Protein AF-A0A973MB65-F1 (afdb_monomer_lite)

Sequence (70 aa):
MNTIYPDSGLAAVIDFVREQNGLIDQAIREGRPLSGFDCAALSGAVSSLLDAIDARLPQNAGHAALKVAA

Radius of gyration: 18.46 Å; chains: 1; bounding box: 51×31×43 Å

Secondary structure (DSSP, 8-state):
-------HHHHHHHHHHHHHHHHHHHHHHTTPPPPHHHHHHHHHHHHHHHHHHHTTS-STTSSSSSSS--

Foldseek 3Di:
DPPPPDDPQLVVLVVQLVVLVVVVVVCVVVVHDDDPVSVVSNVVSVVVNVVSVVVVPPPPPPPPPPPPPD

Structure (mmCIF, N/CA/C/O backbone):
data_AF-A0A973MB65-F1
#
_entry.id   AF-A0A973MB65-F1
#
loop_
_atom_site.group_PDB
_atom_site.id
_atom_site.type_symbol
_atom_site.label_atom_id
_atom_site.label_alt_id
_atom_site.label_comp_id
_atom_site.label_asym_id
_atom_site.label_entity_id
_atom_site.label_seq_id
_atom_site.pdbx_PDB_ins_code
_atom_site.Cartn_x
_atom_site.Cartn_y
_atom_site.Cartn_z
_atom_site.occupancy
_atom_site.B_iso_or_equiv
_atom_site.auth_seq_id
_atom_site.auth_comp_id
_atom_site.auth_asym_id
_atom_site.auth_atom_id
_atom_site.pdbx_PDB_model_num
ATOM 1 N N . MET A 1 1 ? -2.578 4.940 -28.250 1.00 31.53 1 MET A N 1
ATOM 2 C CA . MET A 1 1 ? -2.758 4.496 -26.852 1.00 31.53 1 MET A CA 1
ATOM 3 C C . MET A 1 1 ? -1.583 3.601 -26.518 1.00 31.53 1 MET A C 1
ATOM 5 O O . MET A 1 1 ? -1.481 2.539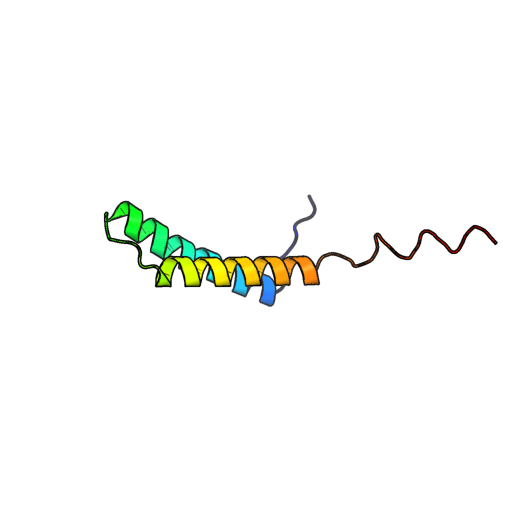 -27.112 1.00 31.53 1 MET A O 1
ATOM 9 N N . ASN A 1 2 ? -0.647 4.068 -25.692 1.00 41.56 2 ASN A N 1
ATOM 10 C CA . ASN A 1 2 ? 0.504 3.264 -25.291 1.00 41.56 2 ASN A CA 1
ATOM 11 C C . ASN A 1 2 ? 0.087 2.473 -24.047 1.00 41.56 2 ASN A C 1
ATOM 13 O O . ASN A 1 2 ? 0.134 2.994 -22.934 1.00 41.56 2 ASN A O 1
ATOM 17 N N . THR A 1 3 ? -0.463 1.278 -24.253 1.00 47.19 3 THR A N 1
ATOM 18 C CA . THR A 1 3 ? -0.856 0.387 -23.161 1.00 47.19 3 THR A CA 1
ATOM 19 C C . THR A 1 3 ? 0.426 -0.082 -22.492 1.00 47.19 3 THR A C 1
ATOM 21 O O . THR A 1 3 ? 1.110 -0.960 -23.014 1.00 47.19 3 THR A O 1
ATOM 24 N N . ILE A 1 4 ? 0.796 0.548 -21.377 1.00 54.78 4 ILE A N 1
ATOM 25 C CA . ILE A 1 4 ? 1.876 0.053 -20.527 1.00 54.78 4 ILE A CA 1
ATOM 26 C C . ILE A 1 4 ? 1.362 -1.263 -19.953 1.00 54.78 4 ILE A C 1
ATOM 28 O O . ILE A 1 4 ? 0.585 -1.267 -19.002 1.00 54.78 4 ILE A O 1
ATOM 32 N N . TYR A 1 5 ? 1.712 -2.375 -20.596 1.00 55.44 5 TYR A N 1
ATOM 33 C CA . TYR A 1 5 ? 1.515 -3.687 -20.007 1.00 55.44 5 TYR A CA 1
ATOM 34 C C . TYR A 1 5 ? 2.476 -3.777 -18.826 1.00 55.44 5 TYR A C 1
ATOM 36 O O . TYR A 1 5 ? 3.687 -3.688 -19.036 1.00 55.44 5 TYR A O 1
ATOM 44 N N . PRO A 1 6 ? 1.973 -3.887 -17.588 1.00 60.31 6 PRO A N 1
ATOM 45 C CA . PRO A 1 6 ? 2.855 -4.075 -16.460 1.00 60.31 6 PRO A CA 1
ATOM 46 C C . PRO A 1 6 ? 3.536 -5.435 -16.611 1.00 60.31 6 PRO A C 1
ATOM 48 O O . PRO A 1 6 ? 2.861 -6.462 -16.692 1.00 60.31 6 PRO A O 1
ATOM 51 N N . ASP A 1 7 ? 4.869 -5.453 -16.640 1.00 71.81 7 ASP A N 1
ATOM 52 C CA . ASP A 1 7 ? 5.627 -6.687 -16.429 1.00 71.81 7 ASP A CA 1
ATOM 53 C C . ASP A 1 7 ? 5.140 -7.386 -15.152 1.00 71.81 7 ASP A C 1
ATOM 55 O O . ASP A 1 7 ? 4.672 -6.729 -14.219 1.00 71.81 7 ASP A O 1
ATOM 59 N N . SER A 1 8 ? 5.291 -8.710 -15.078 1.00 74.56 8 SER A N 1
ATOM 60 C CA . SER A 1 8 ? 4.802 -9.544 -13.965 1.00 74.56 8 SER A CA 1
ATOM 61 C C . SER A 1 8 ? 5.162 -9.001 -12.574 1.00 74.56 8 SER A C 1
ATOM 63 O O . SER A 1 8 ? 4.349 -9.074 -11.656 1.00 74.56 8 SER A O 1
ATOM 65 N N . GLY A 1 9 ? 6.337 -8.378 -12.428 1.00 76.94 9 GLY A N 1
ATOM 66 C CA . GLY A 1 9 ? 6.741 -7.699 -11.194 1.00 76.94 9 GLY A CA 1
ATOM 67 C C . GLY A 1 9 ? 5.959 -6.414 -10.883 1.00 76.94 9 GLY A C 1
ATOM 68 O O . GLY A 1 9 ? 5.620 -6.182 -9.730 1.00 76.94 9 GLY A O 1
ATOM 69 N N . LEU A 1 10 ? 5.630 -5.586 -11.883 1.00 83.00 10 LEU A N 1
ATOM 70 C CA . LEU A 1 10 ? 4.789 -4.397 -11.676 1.00 83.00 10 LEU A CA 1
ATOM 71 C C . LEU A 1 10 ? 3.343 -4.793 -11.382 1.00 83.00 10 LEU A C 1
ATOM 73 O O . LEU A 1 10 ? 2.708 -4.175 -10.536 1.00 83.00 10 LEU A O 1
ATOM 77 N N . ALA A 1 11 ? 2.841 -5.840 -12.042 1.00 85.00 11 ALA A N 1
ATOM 78 C CA . ALA A 1 11 ? 1.512 -6.374 -11.774 1.00 85.00 11 ALA A CA 1
ATOM 79 C C . ALA A 1 11 ? 1.390 -6.853 -10.318 1.00 85.00 11 ALA A C 1
ATOM 81 O O . ALA A 1 11 ? 0.462 -6.445 -9.630 1.00 85.00 11 ALA A O 1
ATOM 82 N N . ALA A 1 12 ? 2.378 -7.605 -9.816 1.00 85.50 12 ALA A N 1
ATOM 83 C CA . ALA A 1 12 ? 2.402 -8.068 -8.428 1.00 85.50 12 ALA A CA 1
ATOM 84 C C . ALA A 1 12 ? 2.397 -6.913 -7.409 1.00 85.50 12 ALA A C 1
ATOM 86 O O . ALA A 1 12 ? 1.689 -6.973 -6.406 1.00 85.50 12 ALA A O 1
ATOM 87 N N . VAL A 1 13 ? 3.147 -5.838 -7.675 1.00 88.00 13 VAL A N 1
ATOM 88 C CA . VAL A 1 13 ? 3.164 -4.655 -6.799 1.00 88.00 13 VAL A CA 1
ATOM 89 C C . VAL A 1 13 ? 1.836 -3.892 -6.863 1.00 88.00 13 VAL A C 1
ATOM 91 O O . VAL A 1 13 ? 1.334 -3.449 -5.834 1.00 88.00 13 VAL A O 1
ATOM 94 N N . ILE A 1 14 ? 1.226 -3.773 -8.047 1.00 89.38 14 ILE A N 1
ATOM 95 C CA . ILE A 1 14 ? -0.101 -3.160 -8.206 1.00 89.38 14 ILE A CA 1
ATOM 96 C C . ILE A 1 14 ? -1.173 -3.965 -7.458 1.00 89.38 14 ILE A C 1
ATOM 98 O O . ILE A 1 14 ? -2.017 -3.360 -6.795 1.00 89.38 14 ILE A O 1
ATOM 102 N N . ASP A 1 15 ? -1.152 -5.297 -7.544 1.00 90.88 15 ASP A N 1
ATOM 103 C CA . ASP A 1 15 ? -2.064 -6.168 -6.793 1.00 90.88 15 ASP A CA 1
ATOM 104 C C . ASP A 1 15 ? -1.885 -5.990 -5.283 1.00 90.88 15 ASP A C 1
ATOM 106 O O . ASP A 1 15 ? -2.867 -5.802 -4.566 1.00 90.88 15 ASP A O 1
ATOM 110 N N . PHE A 1 16 ? -0.640 -5.926 -4.808 1.00 89.50 16 PHE A N 1
ATOM 111 C CA . PHE A 1 16 ? -0.354 -5.686 -3.396 1.00 89.50 16 PHE A CA 1
ATOM 112 C C . PHE A 1 16 ? -0.887 -4.326 -2.910 1.00 89.50 16 PHE A C 1
ATOM 114 O O . PHE A 1 16 ? -1.550 -4.254 -1.878 1.00 89.50 16 PHE A O 1
ATOM 121 N N . VAL A 1 17 ? -0.691 -3.245 -3.676 1.00 93.12 17 VAL A N 1
ATOM 122 C CA . VAL A 1 17 ? -1.262 -1.923 -3.345 1.00 93.12 17 VAL A CA 1
ATOM 123 C C . VAL A 1 17 ? -2.790 -1.972 -3.296 1.00 93.12 17 VAL A C 1
ATOM 125 O O . VAL A 1 17 ? -3.398 -1.395 -2.392 1.00 93.12 17 VAL A O 1
ATOM 128 N N . ARG A 1 18 ? -3.426 -2.664 -4.250 1.00 93.25 18 ARG A N 1
ATOM 129 C CA . ARG A 1 18 ? -4.888 -2.819 -4.290 1.00 93.25 18 ARG A CA 1
ATOM 130 C C . ARG A 1 18 ? -5.414 -3.590 -3.087 1.00 93.25 18 ARG A C 1
ATOM 132 O O . ARG A 1 18 ? -6.443 -3.197 -2.545 1.00 93.25 18 ARG A O 1
ATOM 139 N N . GLU A 1 19 ? -4.720 -4.644 -2.670 1.00 93.50 19 GLU A N 1
ATOM 140 C CA . GLU A 1 19 ? -5.074 -5.429 -1.488 1.00 93.50 19 GLU A CA 1
ATOM 141 C C . GLU A 1 19 ? -5.044 -4.562 -0.225 1.00 93.50 19 GLU A C 1
ATOM 143 O O . GLU A 1 19 ? -6.052 -4.467 0.478 1.00 93.50 19 GLU A O 1
ATOM 148 N N . GLN A 1 20 ? -3.936 -3.854 0.021 1.00 92.25 20 GLN A N 1
ATOM 149 C CA . GLN A 1 20 ? -3.796 -3.009 1.211 1.00 92.25 20 GLN A CA 1
ATOM 150 C C . GLN A 1 20 ? -4.806 -1.853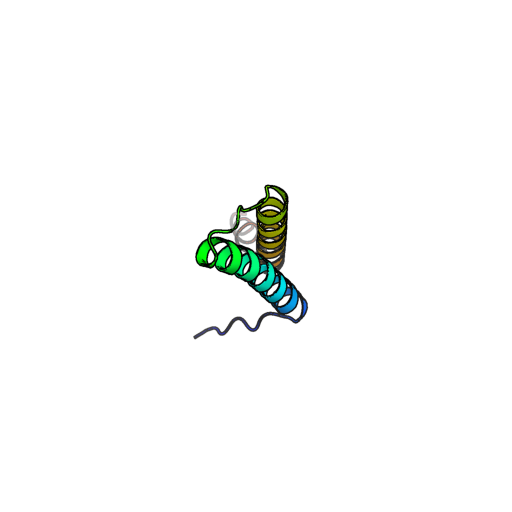 1.217 1.00 92.25 20 GLN A C 1
ATOM 152 O O . GLN A 1 20 ? -5.431 -1.574 2.241 1.00 92.25 20 GLN A O 1
ATOM 157 N N . ASN A 1 21 ? -5.039 -1.217 0.064 1.00 92.25 21 ASN A N 1
ATOM 158 C CA . ASN A 1 21 ? -6.069 -0.186 -0.053 1.00 92.25 21 ASN A CA 1
ATOM 159 C C . ASN A 1 21 ? -7.479 -0.755 0.183 1.00 92.25 21 ASN A C 1
ATOM 161 O O . ASN A 1 21 ? -8.295 -0.113 0.836 1.00 92.25 21 ASN A O 1
ATOM 165 N N . GLY A 1 22 ? -7.764 -1.964 -0.309 1.00 92.06 22 GLY A N 1
ATOM 166 C CA . GLY A 1 22 ? -9.054 -2.629 -0.123 1.00 92.06 22 GLY A CA 1
ATOM 167 C C . GLY A 1 22 ? -9.375 -2.920 1.345 1.00 92.06 22 GLY A C 1
ATOM 168 O O . GLY A 1 22 ? -10.516 -2.731 1.767 1.00 92.06 22 GLY A O 1
ATOM 169 N N . LEU A 1 23 ? -8.373 -3.315 2.137 1.00 90.56 23 LEU A N 1
ATOM 170 C CA . LEU A 1 23 ? -8.517 -3.518 3.584 1.00 90.56 23 LEU A CA 1
ATOM 171 C C . LEU A 1 23 ? -8.860 -2.210 4.311 1.00 90.56 23 LEU A C 1
ATOM 173 O O . LEU A 1 23 ? -9.746 -2.189 5.169 1.00 90.56 23 LEU A O 1
ATOM 177 N N . ILE A 1 24 ? -8.210 -1.109 3.925 1.00 92.12 24 ILE A N 1
ATOM 178 C CA . ILE A 1 24 ? -8.468 0.225 4.480 1.00 92.12 24 ILE A CA 1
ATOM 179 C C . ILE A 1 24 ? -9.869 0.710 4.090 1.00 92.12 24 ILE A C 1
ATOM 181 O O . ILE A 1 24 ? -10.632 1.131 4.957 1.00 92.12 24 ILE A O 1
ATOM 185 N N . ASP A 1 25 ? -10.249 0.592 2.815 1.00 93.88 25 ASP A N 1
ATOM 186 C CA . ASP A 1 25 ? -11.590 0.948 2.335 1.00 93.88 25 ASP A CA 1
ATOM 187 C C . ASP A 1 25 ? -12.682 0.143 3.051 1.00 93.88 25 ASP A C 1
ATOM 189 O O . ASP A 1 25 ? -13.731 0.684 3.417 1.00 93.88 25 ASP A O 1
ATOM 193 N N . GLN A 1 26 ? -12.444 -1.150 3.290 1.00 92.31 26 GLN A N 1
ATOM 194 C CA . GLN A 1 26 ? -13.363 -1.988 4.051 1.00 92.31 26 GLN A CA 1
ATOM 195 C C . GLN A 1 26 ? -13.479 -1.508 5.501 1.00 92.31 26 GLN A C 1
ATOM 197 O O . GLN A 1 26 ? -14.590 -1.385 6.015 1.00 92.31 26 GLN A O 1
ATOM 202 N N . ALA A 1 27 ? -12.359 -1.223 6.165 1.00 91.06 27 ALA A N 1
ATOM 203 C CA . ALA A 1 27 ? -12.368 -0.718 7.533 1.00 91.06 27 ALA A CA 1
ATOM 204 C C . ALA A 1 27 ? -13.124 0.617 7.642 1.00 91.06 27 ALA A C 1
ATOM 206 O O . ALA A 1 27 ? -13.965 0.760 8.528 1.00 91.06 27 ALA A O 1
ATOM 207 N N . ILE A 1 28 ? -12.921 1.538 6.694 1.00 92.44 28 ILE A N 1
ATOM 208 C CA . ILE A 1 28 ? -13.654 2.811 6.619 1.00 92.44 28 ILE A CA 1
ATOM 209 C C . ILE A 1 28 ? -15.159 2.568 6.456 1.00 92.44 28 ILE A C 1
ATOM 211 O O . ILE A 1 28 ? -15.961 3.143 7.192 1.00 92.44 28 ILE A O 1
ATOM 215 N N . ARG A 1 29 ? -15.558 1.698 5.518 1.00 94.94 29 ARG A N 1
ATOM 216 C CA . ARG A 1 29 ? -16.973 1.377 5.260 1.00 94.94 29 ARG A CA 1
ATOM 217 C C . ARG A 1 29 ? -17.669 0.737 6.453 1.00 94.94 29 ARG A C 1
ATOM 219 O O . ARG A 1 29 ? -18.839 1.012 6.696 1.00 94.94 29 ARG A O 1
ATOM 226 N N . GLU A 1 30 ? -16.961 -0.117 7.179 1.00 94.56 30 GLU A N 1
ATOM 227 C CA . GLU A 1 30 ? -17.489 -0.832 8.341 1.00 94.56 30 GLU A CA 1
ATOM 228 C C . GLU A 1 30 ? -17.382 -0.014 9.640 1.00 94.56 30 GLU A C 1
ATOM 230 O O . GLU A 1 30 ? -17.788 -0.491 10.698 1.00 94.56 30 GLU A O 1
ATOM 235 N N . GLY A 1 31 ? -16.843 1.211 9.582 1.00 91.44 31 GLY A N 1
ATOM 236 C CA . GLY A 1 31 ? -16.627 2.053 10.761 1.00 91.44 31 GLY A CA 1
ATOM 237 C C . GLY A 1 31 ? -15.615 1.461 11.745 1.00 91.44 31 GLY A C 1
ATOM 238 O O . GLY A 1 31 ? -15.660 1.760 12.939 1.00 91.44 31 GLY A O 1
ATOM 239 N N . ARG A 1 32 ? -14.723 0.589 11.262 1.00 91.31 32 ARG A N 1
ATOM 240 C CA . ARG A 1 32 ? -13.670 -0.028 12.067 1.00 91.31 32 ARG A CA 1
ATOM 241 C C . ARG A 1 32 ? -12.482 0.927 12.196 1.00 91.31 32 ARG A C 1
ATOM 243 O O . ARG A 1 32 ? -12.168 1.653 11.251 1.00 91.31 32 ARG A O 1
ATOM 250 N N . PRO A 1 33 ? -11.806 0.940 13.355 1.00 87.69 33 PRO A N 1
ATOM 251 C CA . PRO A 1 33 ? -10.612 1.750 13.530 1.00 87.69 33 PRO A CA 1
ATOM 252 C C . PRO A 1 33 ? -9.500 1.262 12.597 1.00 87.69 33 PRO A C 1
ATOM 254 O O . PRO A 1 33 ? -9.226 0.066 12.528 1.00 87.69 33 PRO A O 1
ATOM 257 N N . LEU A 1 34 ? -8.850 2.203 11.914 1.00 90.25 34 LEU A N 1
ATOM 258 C CA . LEU A 1 34 ? -7.626 1.950 11.161 1.00 90.25 34 LEU A CA 1
ATOM 259 C C . LEU A 1 34 ? -6.439 1.924 12.120 1.00 90.25 34 LEU A C 1
ATOM 261 O O . LEU A 1 34 ? -6.272 2.832 12.940 1.00 90.25 34 LEU A O 1
ATOM 265 N N . SER A 1 35 ? -5.604 0.897 12.012 1.00 89.38 35 SER A N 1
ATOM 266 C CA . SER A 1 35 ? -4.355 0.829 12.755 1.00 89.38 35 SER A CA 1
ATOM 267 C C . SER A 1 35 ? -3.268 1.635 12.050 1.00 89.38 35 SER A C 1
ATOM 269 O O . SER A 1 35 ? -3.216 1.718 10.822 1.00 89.38 35 SER A O 1
ATOM 271 N N . GLY A 1 36 ? -2.311 2.152 12.825 1.00 89.44 36 GLY A N 1
ATOM 272 C CA . GLY A 1 36 ? -1.064 2.673 12.258 1.00 89.44 36 GLY A CA 1
ATOM 273 C C . GLY A 1 36 ? -0.317 1.621 11.427 1.00 89.44 36 GLY A C 1
ATOM 274 O O . GLY A 1 36 ? 0.392 1.979 10.490 1.00 89.44 36 GLY A O 1
ATOM 275 N N . PHE A 1 37 ? -0.523 0.332 11.721 1.00 89.06 37 PHE A N 1
ATOM 276 C CA . PHE A 1 37 ? 0.003 -0.775 10.926 1.00 89.06 37 PHE A CA 1
ATOM 277 C C . PHE A 1 37 ? -0.600 -0.825 9.514 1.00 89.06 37 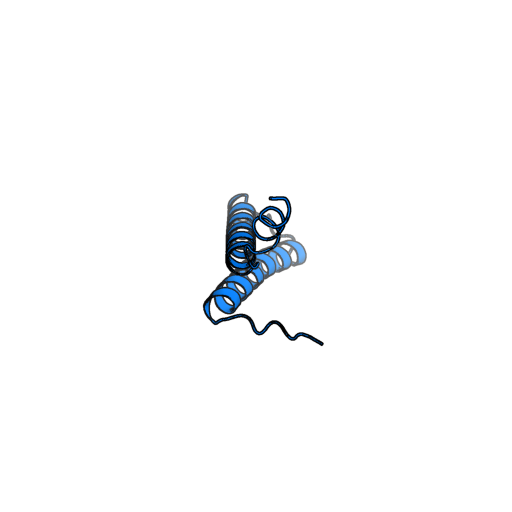PHE A C 1
ATOM 279 O O . PHE A 1 37 ? 0.150 -0.983 8.555 1.00 89.06 37 PHE A O 1
ATOM 286 N N . ASP A 1 38 ? -1.913 -0.616 9.368 1.00 87.75 38 ASP A N 1
ATOM 287 C CA . ASP A 1 38 ? -2.591 -0.644 8.062 1.00 87.75 38 ASP A CA 1
ATOM 288 C C . ASP A 1 38 ? -2.089 0.503 7.174 1.00 87.75 38 ASP A C 1
ATOM 290 O O . ASP A 1 38 ? -1.745 0.315 6.006 1.00 87.75 38 ASP A O 1
ATOM 294 N N . CYS A 1 39 ? -1.943 1.694 7.764 1.00 89.94 39 CYS A N 1
ATOM 295 C CA . CYS A 1 39 ? -1.372 2.852 7.080 1.00 89.94 39 CYS A CA 1
ATOM 296 C C . CYS A 1 39 ? 0.102 2.637 6.701 1.00 89.94 39 CYS A C 1
ATOM 298 O O . CYS A 1 39 ? 0.521 3.044 5.617 1.00 89.94 39 CYS A O 1
ATOM 300 N N . ALA A 1 40 ? 0.894 1.993 7.565 1.00 91.56 40 ALA A N 1
ATOM 301 C CA . ALA A 1 40 ? 2.286 1.664 7.265 1.00 91.56 40 ALA A CA 1
ATOM 302 C C . ALA A 1 40 ? 2.397 0.630 6.132 1.00 91.56 40 ALA A C 1
ATOM 304 O O . ALA A 1 40 ? 3.251 0.780 5.257 1.00 91.56 40 ALA A O 1
ATOM 305 N N . ALA A 1 41 ? 1.513 -0.372 6.108 1.00 90.12 41 ALA A N 1
ATOM 306 C CA . ALA A 1 41 ? 1.454 -1.376 5.051 1.00 90.12 41 ALA A CA 1
ATOM 307 C C . ALA A 1 41 ? 1.108 -0.747 3.693 1.00 90.12 41 ALA A C 1
ATOM 309 O O . ALA A 1 41 ? 1.816 -0.983 2.712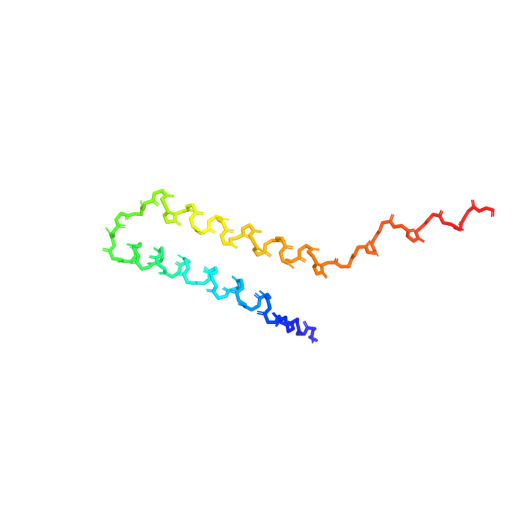 1.00 90.12 41 ALA A O 1
ATOM 310 N N . LEU A 1 42 ? 0.097 0.131 3.645 1.00 92.31 42 LEU A N 1
ATOM 311 C CA . LEU A 1 42 ? -0.229 0.880 2.429 1.00 92.31 42 LEU A CA 1
ATOM 312 C C . LEU A 1 42 ? 0.924 1.801 2.007 1.00 92.31 42 LEU A C 1
ATOM 314 O O . LEU A 1 42 ? 1.279 1.834 0.831 1.00 92.31 42 LEU A O 1
ATOM 318 N N . SER A 1 43 ? 1.542 2.520 2.949 1.00 92.88 43 SER A N 1
ATOM 319 C CA . SER A 1 43 ? 2.683 3.389 2.645 1.00 92.88 43 SER A CA 1
ATOM 320 C C . SER A 1 43 ? 3.852 2.604 2.049 1.00 92.88 43 SER A C 1
ATOM 322 O O . SER A 1 43 ? 4.457 3.065 1.086 1.00 92.88 43 SER A O 1
ATOM 324 N N . GLY A 1 44 ? 4.159 1.421 2.588 1.00 91.75 44 GLY A N 1
ATOM 325 C CA . GLY A 1 44 ? 5.199 0.543 2.055 1.00 91.75 44 GLY A CA 1
ATOM 326 C C . GLY A 1 44 ? 4.869 0.042 0.649 1.00 91.75 44 GLY A C 1
ATOM 327 O O . GLY A 1 44 ? 5.717 0.109 -0.240 1.00 91.75 44 GLY A O 1
ATOM 328 N N . ALA A 1 45 ? 3.622 -0.384 0.427 1.00 91.00 45 ALA A N 1
ATOM 329 C CA . ALA A 1 45 ? 3.146 -0.824 -0.882 1.00 91.00 45 ALA A CA 1
ATOM 330 C C . ALA A 1 45 ? 3.274 0.286 -1.942 1.00 91.00 45 ALA A C 1
ATOM 332 O O . ALA A 1 45 ? 3.754 0.041 -3.049 1.00 91.00 45 ALA A O 1
ATOM 333 N N . VAL A 1 46 ? 2.890 1.518 -1.591 1.00 92.50 46 VAL A N 1
ATOM 334 C CA . VAL A 1 46 ? 2.995 2.685 -2.478 1.00 92.50 46 VAL A CA 1
ATOM 335 C C . VAL A 1 46 ? 4.455 3.034 -2.766 1.00 92.50 46 VAL A C 1
ATOM 337 O O . VAL A 1 46 ? 4.786 3.270 -3.926 1.00 92.50 46 VAL A O 1
ATOM 340 N N . SER A 1 47 ? 5.346 3.011 -1.770 1.00 92.31 47 SER A N 1
ATOM 341 C CA . SER A 1 47 ? 6.780 3.228 -2.007 1.00 92.31 47 SER A CA 1
ATOM 342 C C . SER A 1 47 ? 7.364 2.188 -2.966 1.00 92.31 47 SER A C 1
ATOM 344 O O . SER A 1 47 ? 8.018 2.558 -3.935 1.00 92.31 47 SER A O 1
ATOM 346 N N . SER A 1 48 ? 7.052 0.900 -2.778 1.00 88.50 48 SER A N 1
ATOM 347 C CA . SER A 1 48 ? 7.492 -0.153 -3.707 1.00 88.50 48 SER A CA 1
ATOM 348 C C . SER A 1 48 ? 6.935 0.025 -5.122 1.00 88.50 48 SER A C 1
ATOM 350 O O . SER A 1 48 ? 7.605 -0.321 -6.095 1.00 88.50 48 SER A O 1
ATOM 352 N N . LEU A 1 49 ? 5.722 0.570 -5.263 1.00 89.12 49 LEU A N 1
ATOM 353 C CA . LEU A 1 49 ? 5.159 0.907 -6.570 1.00 89.12 49 LEU A CA 1
ATOM 354 C C . LEU A 1 49 ? 5.931 2.044 -7.241 1.00 89.12 49 LEU A C 1
ATOM 356 O O . LEU A 1 49 ? 6.213 1.952 -8.434 1.00 89.12 49 LEU A O 1
ATOM 360 N N . LEU A 1 50 ? 6.282 3.089 -6.491 1.00 88.94 50 LEU A N 1
ATOM 361 C CA . LEU A 1 50 ? 7.080 4.202 -7.004 1.00 88.94 50 LEU A CA 1
ATOM 362 C C . LEU A 1 50 ? 8.469 3.726 -7.439 1.00 88.94 50 LEU A C 1
ATOM 364 O O . LEU A 1 50 ? 8.847 3.984 -8.577 1.00 88.94 50 LEU A O 1
ATOM 368 N N . ASP A 1 51 ? 9.153 2.918 -6.625 1.00 87.75 51 ASP A N 1
ATOM 369 C CA . ASP A 1 51 ? 10.448 2.322 -6.987 1.00 87.75 51 ASP A CA 1
ATOM 370 C C . ASP A 1 51 ? 10.346 1.471 -8.264 1.00 87.75 51 ASP A C 1
ATOM 372 O O . ASP A 1 51 ? 11.204 1.517 -9.150 1.00 87.75 51 ASP A O 1
ATOM 376 N N . ALA A 1 52 ? 9.265 0.697 -8.396 1.00 86.19 52 ALA A N 1
ATOM 377 C CA . ALA A 1 52 ? 9.001 -0.104 -9.582 1.00 86.19 52 ALA A CA 1
ATOM 378 C C . ALA A 1 52 ? 8.747 0.767 -10.829 1.00 86.19 52 ALA A C 1
ATOM 380 O O . ALA A 1 52 ? 9.141 0.382 -11.934 1.00 86.19 52 ALA A O 1
ATOM 381 N N . ILE A 1 53 ? 8.093 1.918 -10.685 1.00 85.69 53 ILE A N 1
ATOM 382 C CA . ILE A 1 53 ? 7.887 2.876 -11.777 1.00 85.69 53 ILE A CA 1
ATOM 383 C C . ILE A 1 53 ? 9.213 3.547 -12.149 1.00 85.69 53 ILE A C 1
ATOM 385 O O . ILE A 1 53 ? 9.553 3.587 -13.331 1.00 85.69 53 ILE A O 1
ATOM 389 N N . ASP A 1 54 ? 9.992 3.991 -11.165 1.00 84.50 54 ASP A N 1
ATOM 390 C CA . ASP A 1 54 ? 11.286 4.647 -11.369 1.00 84.50 54 ASP A CA 1
ATOM 391 C C . ASP A 1 54 ? 12.292 3.725 -12.062 1.00 84.50 54 ASP A C 1
ATOM 393 O O . ASP A 1 54 ? 12.973 4.140 -12.999 1.00 84.50 54 ASP A O 1
ATOM 397 N N . ALA A 1 55 ? 12.316 2.439 -11.704 1.00 82.62 55 ALA A N 1
ATOM 398 C CA . ALA A 1 55 ? 13.134 1.437 -12.386 1.00 82.62 55 ALA A CA 1
ATOM 399 C C . ALA A 1 55 ? 12.762 1.241 -13.872 1.00 82.62 55 ALA A C 1
ATOM 401 O O . ALA A 1 55 ? 13.568 0.726 -14.648 1.00 82.62 55 ALA A O 1
ATOM 402 N N . ARG A 1 56 ? 11.541 1.624 -14.273 1.00 76.44 56 ARG A N 1
ATOM 403 C CA . ARG A 1 56 ? 11.020 1.511 -15.648 1.00 76.44 56 ARG A CA 1
ATOM 404 C C . ARG A 1 56 ? 11.072 2.823 -16.419 1.00 76.44 56 ARG A C 1
ATOM 406 O O . ARG A 1 56 ? 10.945 2.803 -17.645 1.00 76.44 56 ARG A O 1
ATOM 413 N N . LEU A 1 57 ? 11.249 3.951 -15.735 1.00 77.19 57 LEU A N 1
ATOM 414 C CA . LEU A 1 57 ? 11.480 5.223 -16.396 1.00 77.19 57 LEU A CA 1
ATOM 415 C C . LEU A 1 57 ? 12.832 5.149 -17.126 1.00 77.19 57 LEU A C 1
ATOM 417 O O . LEU A 1 57 ? 13.855 4.824 -16.518 1.00 77.19 57 LEU A O 1
ATOM 421 N N . PRO A 1 58 ? 12.876 5.413 -18.445 1.00 60.06 58 PRO A N 1
ATOM 422 C CA . PRO A 1 58 ? 14.131 5.392 -19.175 1.00 60.06 58 PRO A CA 1
ATOM 423 C C . PRO A 1 58 ? 15.062 6.457 -18.589 1.00 60.06 58 PRO A C 1
ATOM 425 O O . PRO A 1 58 ? 14.728 7.640 -18.584 1.00 60.06 58 PRO A O 1
ATOM 428 N N . GLN A 1 59 ? 16.269 6.068 -18.172 1.00 59.12 59 GLN A N 1
ATOM 429 C CA . GLN A 1 59 ? 17.299 6.987 -17.654 1.00 59.12 59 GLN A CA 1
ATOM 430 C C . GLN A 1 59 ? 17.867 7.964 -18.718 1.00 59.12 59 GLN A C 1
ATOM 432 O O . GLN A 1 59 ? 18.909 8.587 -18.529 1.00 59.12 59 GLN A O 1
ATOM 437 N N . ASN A 1 60 ? 17.182 8.142 -19.851 1.00 47.06 60 ASN A N 1
ATOM 438 C CA . ASN A 1 60 ? 17.652 8.851 -21.041 1.00 47.06 60 ASN A CA 1
ATOM 439 C C . ASN A 1 60 ? 16.979 10.216 -21.253 1.00 47.06 60 ASN A C 1
ATOM 441 O O . ASN A 1 60 ? 16.564 10.544 -22.360 1.00 47.06 60 ASN A O 1
ATOM 445 N N . ALA A 1 61 ? 16.923 11.048 -20.214 1.00 49.12 61 ALA A N 1
ATOM 446 C CA . ALA A 1 61 ? 16.647 12.481 -20.381 1.00 49.12 61 ALA A CA 1
ATOM 447 C C . ALA A 1 61 ? 17.832 13.388 -19.987 1.00 49.12 61 ALA A C 1
ATOM 449 O O . ALA A 1 61 ? 17.732 14.601 -20.138 1.00 49.12 61 ALA A O 1
ATOM 450 N N . GLY A 1 62 ? 18.959 12.831 -19.510 1.00 47.72 62 GLY A N 1
ATOM 451 C CA . GLY A 1 62 ? 20.002 13.628 -18.840 1.00 47.72 62 G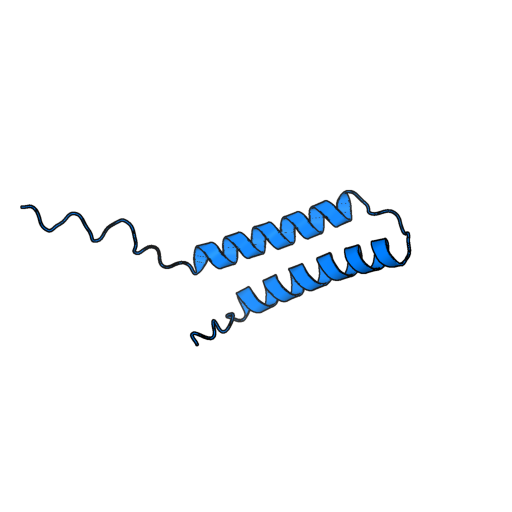LY A CA 1
ATOM 452 C C . GLY A 1 62 ? 21.450 13.522 -19.331 1.00 47.72 62 GLY A C 1
ATOM 453 O O . GLY A 1 62 ? 22.271 14.283 -18.838 1.00 47.72 62 GLY A O 1
ATOM 454 N N . HIS A 1 63 ? 21.809 12.637 -20.273 1.00 43.44 63 HIS A N 1
ATOM 455 C CA . HIS A 1 63 ? 23.224 12.477 -20.685 1.00 43.44 63 HIS A CA 1
ATOM 456 C C . HIS A 1 63 ? 23.496 12.475 -22.200 1.00 43.44 63 HIS A C 1
ATOM 458 O O . HIS A 1 63 ? 24.649 12.356 -22.609 1.00 43.44 63 HIS A O 1
ATOM 464 N N . ALA A 1 64 ? 22.483 12.674 -23.049 1.00 43.91 64 ALA A N 1
ATOM 465 C CA . ALA A 1 64 ? 22.672 12.735 -24.505 1.00 43.91 64 ALA A CA 1
ATOM 466 C C . ALA A 1 64 ? 22.816 14.164 -25.078 1.00 43.91 64 ALA A C 1
ATOM 468 O O . ALA A 1 64 ? 23.077 14.312 -26.267 1.00 43.91 64 ALA A O 1
ATOM 469 N N . ALA A 1 65 ? 22.672 15.221 -24.267 1.00 50.12 65 ALA A N 1
ATOM 470 C CA . ALA A 1 65 ? 22.613 16.601 -24.768 1.00 50.12 65 ALA A CA 1
ATOM 471 C C . ALA A 1 65 ? 23.952 17.372 -24.772 1.00 50.12 65 ALA A C 1
ATOM 473 O O . ALA A 1 65 ? 23.986 18.493 -25.266 1.00 50.12 65 ALA A O 1
ATOM 474 N N . LEU A 1 66 ? 25.061 16.815 -24.265 1.00 50.62 66 LEU A N 1
ATOM 475 C CA . LEU A 1 66 ? 26.323 17.565 -24.128 1.00 50.62 66 LEU A CA 1
ATOM 476 C C . LEU A 1 66 ? 27.546 16.830 -24.707 1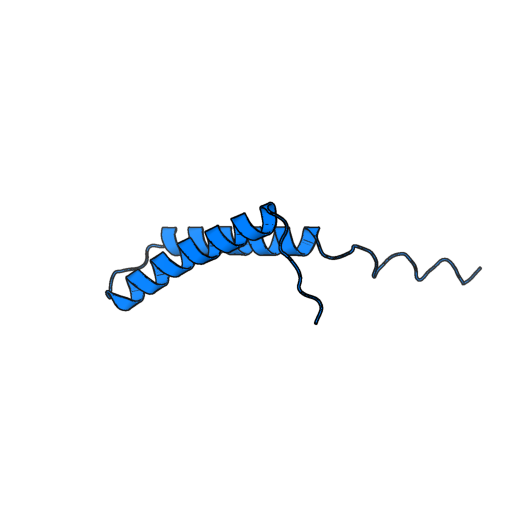.00 50.62 66 LEU A C 1
ATOM 478 O O . LEU A 1 66 ? 28.583 16.707 -24.065 1.00 50.62 66 LEU A O 1
ATOM 482 N N . LYS A 1 67 ? 27.431 16.311 -25.934 1.00 47.50 67 LYS A N 1
ATOM 483 C CA . LYS A 1 67 ? 28.599 15.945 -26.767 1.00 47.50 67 LYS A CA 1
ATOM 484 C C . LYS A 1 67 ? 28.598 16.596 -28.156 1.00 47.50 67 LYS A C 1
ATOM 486 O O . LYS A 1 67 ? 29.433 16.253 -28.982 1.00 47.50 67 LYS A O 1
ATOM 491 N N . VAL A 1 68 ? 27.712 17.562 -28.406 1.00 49.66 68 VAL A N 1
ATOM 492 C CA . VAL A 1 68 ? 27.686 18.342 -29.658 1.00 49.66 68 VAL A CA 1
ATOM 493 C C . VAL A 1 68 ? 27.921 19.818 -29.339 1.00 49.66 68 VAL A C 1
ATOM 495 O O . VAL A 1 68 ? 27.054 20.661 -29.516 1.00 49.66 68 VAL A O 1
ATOM 498 N N . ALA A 1 69 ? 29.086 20.104 -28.772 1.00 46.22 69 ALA A N 1
ATOM 499 C CA . ALA A 1 69 ? 29.678 21.439 -28.726 1.00 46.22 69 ALA A CA 1
ATOM 500 C C . ALA A 1 69 ? 31.181 21.261 -28.462 1.00 46.22 69 ALA A C 1
ATOM 502 O O . ALA A 1 69 ? 31.693 21.639 -27.411 1.00 46.22 69 ALA A O 1
ATOM 503 N N . ALA A 1 70 ? 31.839 20.555 -29.381 1.00 40.56 70 ALA A N 1
ATOM 504 C CA . ALA A 1 70 ? 33.287 20.562 -29.549 1.00 40.56 70 ALA A CA 1
ATOM 505 C C . ALA A 1 70 ? 33.591 21.299 -30.854 1.00 40.56 70 ALA A C 1
ATOM 507 O O . ALA A 1 70 ? 32.783 21.124 -31.799 1.00 40.56 70 ALA A O 1
#

pLDDT: mean 77.81, std 18.66, range [31.53, 94.94]